Protein AF-A0A7L3FX77-F1 (afdb_monomer_lite)

Secondary structure (DSSP, 8-state):
-PPPP---PEE-PPPSS----STTTT------TTS-TTTSSSEEETTTTEEESSHHHHHHHHHSHHHHHHTTEESPPPPPPHHHHHHHHHHHHHHHHHHHHT--

pLDDT: mean 76.66, std 9.03, range [47.81, 87.56]

Radius of gyration: 19.89 Å; chains: 1; bounding box: 46×28×56 Å

Structure (mmCIF, N/CA/C/O backbone):
data_AF-A0A7L3FX77-F1
#
_entry.id   AF-A0A7L3FX77-F1
#
loop_
_atom_site.group_PDB
_atom_site.id
_atom_site.type_symbol
_atom_site.label_atom_id
_atom_site.label_alt_id
_atom_site.label_comp_id
_atom_site.label_asym_id
_atom_site.label_entity_id
_atom_site.label_seq_id
_atom_site.pdbx_PDB_ins_code
_atom_site.Cartn_x
_atom_site.Cartn_y
_atom_site.Cartn_z
_atom_site.occupancy
_atom_site.B_iso_or_equiv
_atom_site.auth_seq_id
_atom_site.auth_comp_id
_atom_site.auth_asym_id
_atom_site.auth_atom_id
_atom_site.pdbx_PDB_model_num
ATOM 1 N N . GLY A 1 1 ? -23.935 13.054 -26.161 1.00 50.78 1 GLY A N 1
ATOM 2 C CA . GLY A 1 1 ? -23.280 11.945 -25.439 1.00 50.78 1 GLY A CA 1
ATOM 3 C C . GLY A 1 1 ? -23.972 11.756 -24.108 1.00 50.78 1 GLY A C 1
ATOM 4 O O . GLY A 1 1 ? -24.239 12.753 -23.452 1.00 50.78 1 GLY A O 1
ATOM 5 N N . LYS A 1 2 ? -24.340 10.525 -23.737 1.00 47.81 2 LYS A N 1
ATOM 6 C CA . LYS A 1 2 ? -24.996 10.254 -22.447 1.00 47.81 2 LYS A CA 1
ATOM 7 C C . LYS A 1 2 ? -23.998 10.523 -21.302 1.00 47.81 2 LYS A C 1
ATOM 9 O O . LYS A 1 2 ? -22.864 10.059 -21.415 1.00 47.81 2 LYS A O 1
ATOM 14 N N . PRO A 1 3 ? -24.369 11.258 -20.237 1.00 48.56 3 PRO A N 1
ATOM 15 C CA . PRO A 1 3 ? -23.480 11.484 -19.103 1.00 48.56 3 PRO A CA 1
ATOM 16 C C . PRO A 1 3 ? -23.193 10.149 -18.407 1.00 48.56 3 PRO A C 1
ATOM 18 O O . PRO A 1 3 ? -24.110 9.384 -18.105 1.00 48.56 3 PRO A O 1
ATOM 21 N N . ALA A 1 4 ? -21.909 9.850 -18.201 1.00 59.50 4 ALA A N 1
ATOM 22 C CA . ALA A 1 4 ? -21.475 8.650 -17.503 1.00 59.50 4 ALA A CA 1
ATOM 23 C C . ALA A 1 4 ? -22.040 8.661 -16.076 1.00 59.50 4 ALA A C 1
ATOM 25 O O . ALA A 1 4 ? -21.854 9.620 -15.326 1.00 59.50 4 ALA A O 1
ATOM 26 N N . GLN A 1 5 ? -22.764 7.600 -15.730 1.00 58.34 5 GLN A N 1
ATOM 27 C CA . GLN A 1 5 ? -23.432 7.450 -14.440 1.00 58.34 5 GLN A CA 1
ATOM 28 C C . GLN A 1 5 ? -22.394 7.566 -13.308 1.00 58.34 5 GLN A C 1
ATOM 30 O O . GLN A 1 5 ? -21.303 6.999 -13.437 1.00 58.34 5 GLN A O 1
ATOM 35 N N . PRO A 1 6 ? -22.680 8.284 -12.205 1.00 58.94 6 PRO A N 1
ATOM 36 C CA . PRO A 1 6 ? -21.715 8.457 -11.129 1.00 58.94 6 PRO A CA 1
ATOM 37 C C . PRO A 1 6 ? -21.416 7.098 -10.494 1.00 58.94 6 PRO A C 1
ATOM 39 O O . PRO A 1 6 ? -22.251 6.522 -9.799 1.00 58.94 6 PRO A O 1
ATOM 42 N N . VAL A 1 7 ? -20.214 6.577 -10.751 1.00 63.94 7 VAL A N 1
ATOM 43 C CA . VAL A 1 7 ? -19.728 5.324 -10.166 1.00 63.94 7 VAL A CA 1
ATOM 44 C C . VAL A 1 7 ? -19.743 5.488 -8.647 1.00 63.94 7 VAL A C 1
ATOM 46 O O . VAL A 1 7 ? -18.965 6.276 -8.098 1.00 63.94 7 VAL A O 1
ATOM 49 N N . LYS A 1 8 ? -20.657 4.785 -7.966 1.00 58.75 8 LYS A N 1
ATOM 50 C CA . LYS A 1 8 ? -20.689 4.722 -6.501 1.00 58.75 8 LYS A CA 1
ATOM 51 C C . LYS A 1 8 ? -19.399 4.051 -6.049 1.00 58.75 8 LYS A C 1
ATOM 53 O O . LYS A 1 8 ? -19.257 2.840 -6.148 1.00 58.75 8 LYS A O 1
ATOM 58 N N . ARG A 1 9 ? -18.440 4.867 -5.616 1.00 65.62 9 ARG A N 1
ATOM 59 C CA . ARG A 1 9 ? -17.169 4.382 -5.090 1.00 65.62 9 ARG A CA 1
ATOM 60 C C . ARG A 1 9 ? -17.381 3.863 -3.685 1.00 65.62 9 ARG A C 1
ATOM 62 O O . ARG A 1 9 ? -17.974 4.556 -2.857 1.00 65.62 9 ARG A O 1
ATOM 69 N N . GLU A 1 10 ? -16.877 2.672 -3.430 1.00 68.62 10 GLU A N 1
ATOM 70 C CA . GLU A 1 10 ? -16.999 2.044 -2.126 1.00 68.62 10 GLU A CA 1
ATOM 71 C C . GLU A 1 10 ? -16.131 2.759 -1.081 1.00 68.62 10 GLU A C 1
ATOM 73 O O . GLU A 1 10 ? -15.153 3.428 -1.427 1.00 68.62 10 GLU A O 1
ATOM 78 N N . LEU A 1 11 ? -16.506 2.683 0.197 1.00 70.06 11 LEU A N 1
ATOM 79 C CA . LEU A 1 11 ? -15.722 3.281 1.280 1.00 70.06 11 LEU A CA 1
ATOM 80 C C . LEU A 1 11 ? -14.370 2.571 1.417 1.00 70.06 11 LEU A C 1
ATOM 82 O O . LEU A 1 11 ? -14.241 1.387 1.111 1.00 70.06 11 LEU A O 1
ATOM 86 N N . LEU A 1 12 ? -13.358 3.306 1.877 1.00 74.75 12 LEU A N 1
ATOM 87 C CA . LEU A 1 12 ? -12.029 2.752 2.116 1.00 74.75 12 LEU A CA 1
ATOM 88 C C . LEU A 1 12 ? -12.120 1.640 3.170 1.00 74.75 12 LEU A C 1
ATOM 90 O O . LEU A 1 12 ? -12.450 1.905 4.328 1.00 74.75 12 LEU A O 1
ATOM 94 N N . ARG A 1 13 ? -11.810 0.407 2.765 1.00 72.06 13 ARG A N 1
ATOM 95 C CA . ARG A 1 13 ? -11.689 -0.745 3.665 1.00 72.06 13 ARG A CA 1
ATOM 96 C C . ARG A 1 13 ? -10.230 -0.963 4.057 1.00 72.06 13 ARG A C 1
ATOM 98 O O . ARG A 1 13 ? -9.319 -0.560 3.331 1.00 72.06 13 ARG A O 1
ATOM 105 N N . HIS A 1 14 ? -10.006 -1.604 5.205 1.00 70.50 14 HIS A N 1
ATOM 106 C CA . HIS A 1 14 ? -8.661 -2.063 5.542 1.00 70.50 14 HIS A CA 1
ATOM 107 C C . HIS A 1 14 ? -8.248 -3.174 4.572 1.00 70.50 14 HIS A C 1
ATOM 109 O O . HIS A 1 14 ? -9.090 -3.938 4.110 1.00 70.50 14 HIS A O 1
ATOM 115 N N . ARG A 1 15 ? -6.954 -3.266 4.260 1.00 74.94 15 ARG A N 1
ATOM 116 C CA . ARG A 1 15 ? -6.436 -4.396 3.482 1.00 74.94 15 ARG A CA 1
ATOM 117 C C . ARG A 1 15 ? -6.439 -5.646 4.352 1.00 74.94 15 ARG A C 1
ATOM 119 O O . ARG A 1 15 ? -6.025 -5.576 5.509 1.00 74.94 15 ARG A O 1
ATOM 126 N N . ASP A 1 16 ? -6.875 -6.765 3.792 1.00 72.56 16 ASP A N 1
ATOM 127 C CA . ASP A 1 16 ? -6.846 -8.072 4.460 1.00 72.56 16 ASP A CA 1
ATOM 128 C C . ASP A 1 16 ? -5.490 -8.783 4.327 1.00 72.56 16 ASP A C 1
ATOM 130 O O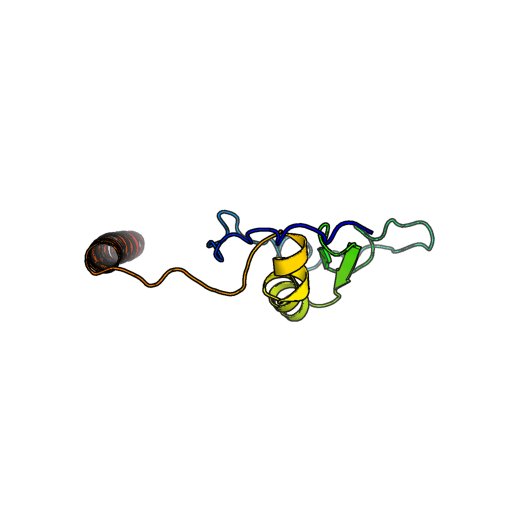 . ASP A 1 16 ? -5.220 -9.746 5.038 1.00 72.56 16 ASP A O 1
ATOM 134 N N . TYR A 1 17 ? -4.610 -8.297 3.445 1.00 73.62 17 TYR A N 1
ATOM 135 C CA . TYR A 1 17 ? -3.292 -8.877 3.192 1.00 73.62 17 TYR A CA 1
ATOM 136 C C . TYR A 1 17 ? -2.157 -7.969 3.683 1.00 73.62 17 TYR A C 1
ATOM 138 O O . TYR A 1 17 ? -2.229 -6.738 3.595 1.00 73.62 17 TYR A O 1
ATOM 146 N N . LYS A 1 18 ? -1.076 -8.587 4.176 1.00 74.19 18 LYS A N 1
ATOM 147 C CA . LYS A 1 18 ? 0.180 -7.892 4.487 1.00 74.19 18 LYS A CA 1
ATOM 148 C C . LYS A 1 18 ? 0.922 -7.627 3.176 1.00 74.19 18 LYS A C 1
ATOM 150 O O . LYS A 1 18 ? 1.055 -8.519 2.344 1.00 74.19 18 LYS A O 1
ATOM 155 N N . VAL A 1 19 ? 1.388 -6.397 2.983 1.00 79.88 19 VAL A N 1
ATOM 156 C CA . VAL A 1 19 ? 2.235 -6.052 1.836 1.00 79.88 19 VAL A CA 1
ATOM 157 C C . VAL A 1 19 ? 3.630 -6.596 2.112 1.00 79.88 19 VAL A C 1
ATOM 159 O O . VAL A 1 19 ? 4.265 -6.187 3.084 1.00 79.88 19 VAL A O 1
ATOM 162 N N . ASP A 1 20 ? 4.086 -7.529 1.282 1.00 72.56 20 ASP A N 1
ATOM 163 C CA . ASP A 1 20 ? 5.418 -8.103 1.414 1.00 72.56 20 ASP A CA 1
ATOM 164 C C . ASP A 1 20 ? 6.462 -7.173 0.782 1.00 72.56 20 ASP A C 1
ATOM 166 O O . ASP A 1 20 ? 6.521 -7.007 -0.438 1.00 72.56 20 ASP A O 1
ATOM 170 N N . LEU A 1 21 ? 7.245 -6.511 1.635 1.00 73.69 21 LEU A N 1
ATOM 171 C CA . LEU A 1 21 ? 8.327 -5.602 1.238 1.00 73.69 21 LEU A CA 1
ATOM 172 C C . LEU A 1 21 ? 9.715 -6.184 1.543 1.00 73.69 21 LEU A C 1
ATOM 174 O O . LEU A 1 21 ? 10.731 -5.591 1.193 1.00 73.69 21 LEU A O 1
ATOM 178 N N . GLU A 1 22 ? 9.763 -7.338 2.206 1.00 72.44 22 GLU A N 1
ATOM 179 C CA . GLU A 1 22 ? 10.983 -7.890 2.795 1.00 72.44 22 GLU A CA 1
ATOM 180 C C . GLU A 1 22 ? 11.574 -9.022 1.942 1.00 72.44 22 GLU A C 1
ATOM 182 O O . GLU A 1 22 ? 12.788 -9.213 1.930 1.00 72.44 22 GLU A O 1
ATOM 187 N N . SER A 1 23 ? 10.764 -9.721 1.136 1.00 71.44 23 SER A N 1
ATOM 188 C CA . SER A 1 23 ? 11.217 -10.894 0.366 1.00 71.44 23 SER A CA 1
ATOM 189 C C . SER A 1 23 ? 12.303 -10.610 -0.677 1.00 71.44 23 SER A C 1
ATOM 191 O O . SER A 1 23 ? 12.948 -11.545 -1.172 1.00 71.44 23 SER A O 1
ATOM 193 N N . LYS A 1 24 ? 12.498 -9.342 -1.055 1.00 67.88 24 LYS A N 1
ATOM 194 C CA . LYS A 1 24 ? 13.504 -8.909 -2.037 1.00 67.88 24 LYS A CA 1
ATOM 195 C C . LYS A 1 24 ? 14.710 -8.198 -1.404 1.00 67.88 24 LYS A C 1
ATOM 197 O O . LYS A 1 24 ? 15.584 -7.744 -2.137 1.00 67.88 24 LYS A O 1
ATOM 202 N N . LEU A 1 25 ? 14.795 -8.125 -0.073 1.00 73.25 25 LEU A N 1
ATOM 203 C CA . LEU A 1 25 ? 15.947 -7.537 0.614 1.00 73.25 25 LEU A CA 1
ATOM 204 C C . LEU A 1 25 ? 17.196 -8.414 0.433 1.00 73.25 25 LEU A C 1
ATOM 206 O O . LEU A 1 25 ? 17.131 -9.638 0.529 1.00 73.25 25 LEU A O 1
ATOM 210 N N . GLY A 1 26 ? 18.336 -7.783 0.135 1.00 73.25 26 GLY A N 1
ATOM 211 C CA . GLY A 1 26 ? 19.633 -8.458 -0.009 1.00 73.25 26 GLY A CA 1
ATOM 212 C C . GLY A 1 26 ? 19.826 -9.280 -1.292 1.00 73.25 26 GLY A C 1
ATOM 213 O O . GLY A 1 26 ? 20.865 -9.917 -1.445 1.00 73.25 26 GLY A O 1
ATOM 214 N N . LYS A 1 27 ? 18.863 -9.275 -2.224 1.00 77.44 27 LYS A N 1
ATOM 215 C CA . LYS A 1 27 ? 18.966 -10.001 -3.499 1.00 77.44 27 LYS A CA 1
ATOM 216 C C . L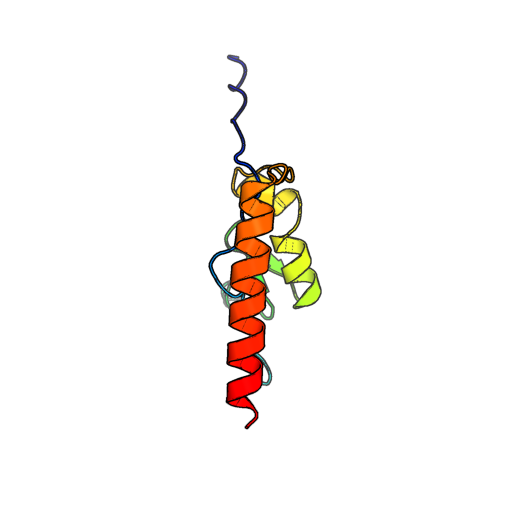YS A 1 27 ? 19.437 -9.071 -4.618 1.00 77.44 27 LYS A C 1
ATOM 218 O O . LYS A 1 27 ? 18.762 -8.097 -4.942 1.00 77.44 27 LYS A O 1
ATOM 223 N N . THR A 1 28 ? 20.559 -9.406 -5.248 1.00 74.31 28 THR A N 1
ATOM 224 C CA . THR A 1 28 ? 21.045 -8.722 -6.455 1.00 74.31 28 THR A CA 1
ATOM 225 C C . THR A 1 28 ? 20.437 -9.382 -7.687 1.00 74.31 28 THR A C 1
ATOM 227 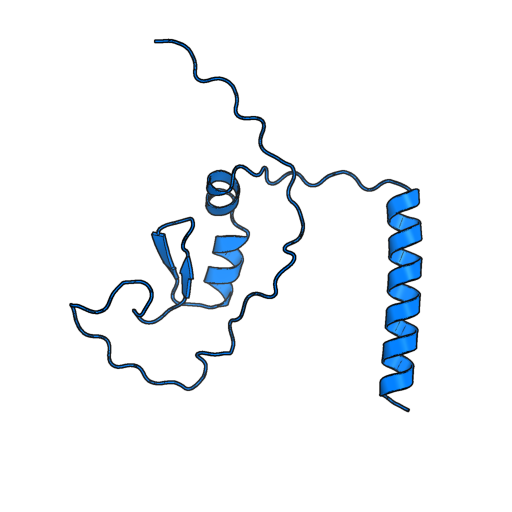O O . THR A 1 28 ? 20.650 -10.570 -7.919 1.00 74.31 28 THR A O 1
ATOM 230 N N . ILE A 1 29 ? 19.690 -8.619 -8.483 1.00 74.25 29 ILE A N 1
ATOM 231 C CA . ILE A 1 29 ? 19.112 -9.083 -9.750 1.00 74.25 29 ILE A CA 1
ATOM 232 C C . ILE A 1 29 ? 19.765 -8.350 -10.923 1.00 74.25 29 ILE A C 1
ATOM 234 O O . ILE A 1 29 ? 19.959 -7.135 -10.878 1.00 74.25 29 ILE A O 1
ATOM 238 N N . VAL A 1 30 ? 20.115 -9.089 -11.976 1.00 78.81 30 VAL A N 1
ATOM 239 C CA . VAL A 1 30 ? 20.643 -8.511 -13.219 1.00 78.81 30 VAL A CA 1
ATOM 240 C C . VAL A 1 30 ? 19.460 -8.091 -14.085 1.00 78.81 30 VAL A C 1
ATOM 242 O O . VAL A 1 30 ? 18.678 -8.932 -14.517 1.00 78.81 30 VAL A O 1
ATOM 245 N N . ILE A 1 31 ? 19.323 -6.789 -14.328 1.00 78.31 31 ILE A N 1
ATOM 246 C CA . ILE A 1 31 ? 18.226 -6.223 -15.122 1.00 78.31 31 ILE A CA 1
ATOM 247 C C . ILE A 1 31 ? 18.728 -6.011 -16.554 1.00 78.31 31 ILE A C 1
ATOM 249 O O . ILE A 1 31 ? 19.681 -5.263 -16.775 1.00 78.31 31 ILE A O 1
ATOM 253 N N . THR A 1 32 ? 18.084 -6.648 -17.532 1.00 82.38 32 THR A N 1
ATOM 254 C CA . THR A 1 32 ? 18.343 -6.439 -18.965 1.00 82.38 32 THR A CA 1
ATOM 255 C C . THR A 1 32 ? 17.215 -5.612 -19.594 1.00 82.38 32 THR A C 1
ATOM 257 O O . THR A 1 32 ? 16.152 -5.426 -19.006 1.00 82.38 32 THR A O 1
ATOM 260 N N . LYS A 1 33 ? 17.421 -5.073 -20.807 1.00 74.19 33 LYS A N 1
ATOM 261 C CA . LYS A 1 33 ? 16.407 -4.238 -21.495 1.00 74.19 33 LYS A CA 1
ATOM 262 C C . LYS A 1 33 ? 15.111 -4.993 -21.836 1.00 74.19 33 LYS A C 1
ATOM 264 O O . LYS A 1 33 ? 14.108 -4.355 -22.132 1.00 74.19 33 LYS A O 1
ATOM 269 N N . THR A 1 34 ? 15.140 -6.323 -21.818 1.00 80.19 34 THR A N 1
ATOM 270 C CA . THR A 1 34 ? 14.000 -7.213 -22.083 1.00 80.19 34 THR A CA 1
ATOM 271 C C . THR A 1 34 ? 13.280 -7.672 -20.814 1.00 80.19 34 THR A C 1
ATOM 273 O O . THR A 1 34 ? 12.261 -8.349 -20.920 1.00 80.19 34 THR A O 1
ATOM 276 N N . THR A 1 35 ? 13.774 -7.320 -19.621 1.00 75.81 35 THR A N 1
ATOM 277 C CA . THR A 1 35 ? 13.143 -7.707 -18.355 1.00 75.81 35 THR A CA 1
ATOM 278 C C . THR A 1 35 ? 11.777 -7.018 -18.201 1.00 75.81 35 THR A C 1
ATOM 280 O O . THR A 1 35 ? 11.697 -5.794 -18.347 1.00 75.81 35 THR A O 1
ATOM 283 N N . PRO A 1 36 ? 10.694 -7.760 -17.896 1.00 77.25 36 PRO A N 1
ATOM 284 C CA . PRO A 1 36 ? 9.372 -7.177 -17.686 1.00 77.25 36 PRO A CA 1
ATOM 285 C C . PRO A 1 36 ? 9.369 -6.228 -16.480 1.00 77.25 36 PRO A C 1
ATOM 287 O O . PRO A 1 36 ? 10.077 -6.450 -15.501 1.00 77.25 36 PRO A O 1
ATOM 290 N N . GLN A 1 37 ? 8.540 -5.177 -16.517 1.00 72.19 37 GLN A N 1
ATOM 291 C CA . GLN A 1 37 ? 8.485 -4.141 -15.468 1.00 72.19 37 GLN A CA 1
ATOM 292 C C . GLN A 1 37 ? 8.226 -4.693 -14.055 1.00 72.19 37 GLN A C 1
ATOM 294 O O . GLN A 1 37 ? 8.673 -4.099 -13.079 1.00 72.19 37 GLN A O 1
ATOM 299 N N . SER A 1 38 ? 7.565 -5.847 -13.936 1.00 70.19 38 SER A N 1
ATOM 300 C CA . SER A 1 38 ? 7.347 -6.564 -12.672 1.00 70.19 38 SER A CA 1
ATOM 301 C C . SER A 1 38 ? 8.631 -7.098 -12.023 1.00 70.19 38 SER A C 1
ATOM 303 O O . SER A 1 38 ? 8.690 -7.287 -10.805 1.00 70.19 38 SER A O 1
ATOM 305 N N . GLU A 1 39 ? 9.650 -7.355 -12.840 1.00 71.69 39 GLU A N 1
ATOM 306 C CA . GLU A 1 39 ? 10.956 -7.888 -12.449 1.00 71.69 39 GLU A CA 1
ATOM 307 C C . GLU A 1 39 ? 12.066 -6.836 -12.534 1.00 71.69 39 GLU A C 1
ATOM 309 O O . GLU A 1 39 ? 13.176 -7.064 -12.056 1.00 71.69 39 GLU A O 1
ATOM 314 N N . MET A 1 40 ? 11.768 -5.659 -13.090 1.00 71.50 40 MET A N 1
ATOM 315 C CA . MET A 1 40 ? 12.659 -4.510 -13.002 1.00 71.50 40 MET A CA 1
ATOM 316 C C . MET A 1 40 ? 12.802 -4.082 -11.537 1.00 71.50 40 MET A C 1
ATOM 318 O O . MET A 1 40 ? 11.855 -4.147 -10.753 1.00 71.50 40 MET A O 1
ATOM 322 N N . GLY A 1 41 ? 14.007 -3.655 -11.155 1.00 75.81 41 GLY A N 1
ATOM 323 C CA . GLY A 1 41 ? 14.325 -3.277 -9.779 1.00 75.81 41 GLY A CA 1
ATOM 324 C C . GLY A 1 41 ? 13.319 -2.276 -9.200 1.00 75.81 41 GLY A C 1
ATOM 325 O O . GLY A 1 41 ? 13.129 -1.190 -9.750 1.00 75.81 41 GLY A O 1
ATOM 326 N N . GLY A 1 42 ? 12.687 -2.661 -8.089 1.00 81.31 42 GLY A N 1
ATOM 327 C CA . GLY A 1 42 ? 11.654 -1.891 -7.398 1.00 81.31 42 GLY A CA 1
ATOM 328 C C . GLY A 1 42 ? 10.405 -2.713 -7.059 1.00 81.31 42 GLY A C 1
ATOM 329 O O . GLY A 1 42 ? 10.380 -3.945 -7.147 1.00 81.31 42 GLY A O 1
ATOM 330 N N . TYR A 1 43 ? 9.360 -1.997 -6.656 1.00 82.94 43 TYR A N 1
ATOM 331 C CA . TYR A 1 43 ? 8.025 -2.491 -6.340 1.00 82.94 43 TYR A CA 1
ATOM 332 C C . TYR A 1 43 ? 7.067 -2.155 -7.479 1.00 82.94 43 TYR A C 1
ATOM 334 O O . TYR A 1 43 ? 6.813 -0.987 -7.777 1.00 82.94 43 TYR A O 1
ATOM 342 N N . TYR A 1 44 ? 6.515 -3.177 -8.118 1.00 84.75 44 TYR A N 1
ATOM 343 C CA . TYR A 1 44 ? 5.552 -3.004 -9.197 1.00 84.75 44 TYR A CA 1
ATOM 344 C C . TYR A 1 44 ? 4.123 -2.959 -8.650 1.00 84.75 44 TYR A C 1
ATOM 346 O O . TYR A 1 44 ? 3.738 -3.768 -7.804 1.00 84.75 44 TYR A O 1
ATOM 354 N N . CYS A 1 45 ? 3.327 -2.002 -9.128 1.00 85.38 45 CYS A N 1
ATOM 355 C CA . CYS A 1 45 ? 1.913 -1.896 -8.794 1.00 85.38 45 CYS A CA 1
ATOM 356 C C . CYS A 1 45 ? 1.030 -2.323 -9.974 1.00 85.38 45 CYS A C 1
ATOM 358 O O . CYS A 1 45 ? 0.902 -1.577 -10.942 1.00 85.38 45 CYS A O 1
ATOM 360 N N . ASN A 1 46 ? 0.327 -3.451 -9.833 1.00 83.50 46 ASN A N 1
ATOM 361 C CA . ASN A 1 46 ? -0.582 -3.998 -10.857 1.00 83.50 46 ASN A CA 1
ATOM 362 C C . ASN A 1 46 ? -1.789 -3.091 -11.176 1.00 83.50 46 ASN A C 1
ATOM 364 O O . ASN A 1 46 ? -2.405 -3.213 -12.222 1.00 83.50 46 ASN A O 1
ATOM 368 N N . VAL A 1 47 ? -2.179 -2.209 -10.249 1.00 82.19 47 VAL A N 1
ATOM 369 C CA . VAL A 1 47 ? -3.368 -1.340 -10.396 1.00 82.19 47 VAL A CA 1
ATOM 370 C C . VAL A 1 47 ? -3.048 -0.056 -11.171 1.00 82.19 47 VAL A C 1
ATOM 372 O O . VAL A 1 47 ? -3.933 0.594 -11.732 1.00 82.19 47 VAL A O 1
ATOM 375 N N . CYS A 1 48 ? -1.784 0.361 -11.143 1.00 82.62 48 CYS A N 1
ATOM 376 C CA . CYS A 1 48 ? -1.332 1.628 -11.710 1.00 82.62 48 CYS A CA 1
ATOM 377 C C . CYS A 1 48 ? -0.313 1.451 -12.840 1.00 82.62 48 CYS A C 1
ATOM 379 O O . CYS A 1 48 ? 0.119 2.469 -13.379 1.00 82.62 48 CYS A O 1
ATOM 381 N N . ASP A 1 49 ? 0.074 0.209 -13.148 1.00 85.31 49 ASP A N 1
ATOM 382 C CA . ASP A 1 49 ? 1.101 -0.161 -14.126 1.00 85.31 49 ASP A CA 1
ATOM 383 C C . ASP A 1 49 ? 2.363 0.699 -14.014 1.00 85.31 49 ASP A C 1
ATOM 385 O O . ASP A 1 49 ? 2.838 1.306 -14.973 1.00 85.31 49 ASP A O 1
ATOM 389 N N . CYS A 1 50 ? 2.894 0.800 -12.793 1.00 84.56 50 CYS A N 1
ATOM 390 C CA . CYS A 1 50 ? 4.096 1.578 -12.520 1.00 84.56 50 CYS A CA 1
ATOM 391 C C . CYS A 1 50 ? 5.038 0.869 -11.550 1.00 84.56 50 CYS A C 1
ATOM 393 O O . CYS A 1 50 ? 4.602 0.194 -10.613 1.00 84.56 50 CYS A O 1
ATOM 395 N N . VAL A 1 51 ? 6.336 1.090 -11.752 1.00 86.06 51 VAL A N 1
ATOM 396 C CA . VAL A 1 51 ? 7.403 0.628 -10.860 1.00 86.06 51 VAL A CA 1
ATOM 397 C C . VAL A 1 51 ? 7.796 1.765 -9.923 1.00 86.06 51 VAL A C 1
ATOM 399 O O . VAL A 1 51 ? 8.146 2.860 -10.365 1.00 86.06 51 VAL A O 1
ATOM 402 N N . VAL A 1 52 ? 7.742 1.503 -8.622 1.00 84.81 52 VAL A N 1
ATOM 403 C CA . VAL A 1 52 ? 8.141 2.420 -7.555 1.00 84.81 52 VAL A CA 1
ATOM 404 C C . VAL A 1 52 ? 9.423 1.899 -6.917 1.00 84.81 52 VAL A C 1
ATOM 406 O O . VAL A 1 52 ? 9.500 0.736 -6.547 1.00 84.81 52 VAL A O 1
ATOM 409 N N . LYS A 1 53 ? 10.451 2.738 -6.803 1.00 82.69 53 LYS A N 1
ATOM 410 C CA . LYS A 1 53 ? 11.800 2.285 -6.418 1.00 82.69 53 LYS A CA 1
ATOM 411 C C . LYS A 1 53 ? 11.951 2.001 -4.921 1.00 82.69 53 LYS A C 1
ATOM 413 O O . LYS A 1 53 ? 12.671 1.081 -4.553 1.00 82.69 53 LYS A O 1
ATOM 418 N N . ASP A 1 54 ? 11.227 2.743 -4.088 1.00 84.31 54 ASP A N 1
ATOM 419 C CA . ASP A 1 54 ? 11.357 2.693 -2.632 1.00 84.31 54 ASP A CA 1
ATOM 420 C C . ASP A 1 54 ? 10.128 2.072 -1.971 1.00 84.31 54 ASP A C 1
ATOM 422 O O . ASP A 1 54 ? 8.996 2.252 -2.426 1.00 84.31 54 ASP A O 1
ATOM 426 N N . SER A 1 55 ? 10.346 1.390 -0.848 1.00 80.69 55 SER A N 1
ATOM 427 C CA . SER A 1 55 ? 9.286 0.746 -0.065 1.00 80.69 55 SER A CA 1
ATOM 428 C C . SER A 1 55 ? 8.302 1.763 0.514 1.00 80.69 55 SER A C 1
ATOM 430 O O . SER A 1 55 ? 7.092 1.555 0.450 1.00 80.69 55 SER A O 1
ATOM 432 N N . ILE A 1 56 ? 8.808 2.893 1.018 1.00 86.75 56 ILE A N 1
ATOM 433 C CA . ILE A 1 56 ? 7.991 3.983 1.572 1.00 86.75 56 ILE A CA 1
ATOM 434 C C . ILE A 1 56 ? 7.101 4.578 0.479 1.00 86.75 56 ILE A C 1
ATOM 436 O O . ILE A 1 56 ? 5.885 4.650 0.630 1.00 86.75 56 ILE A O 1
ATOM 440 N N . ASN A 1 57 ? 7.689 4.908 -0.671 1.00 85.12 57 ASN A N 1
ATOM 441 C CA . ASN A 1 57 ? 6.941 5.473 -1.788 1.00 85.12 57 ASN A CA 1
ATOM 442 C C . ASN A 1 57 ? 5.928 4.466 -2.364 1.00 85.12 57 ASN A C 1
ATOM 444 O O . ASN A 1 57 ? 4.857 4.858 -2.820 1.00 85.12 57 ASN A O 1
ATOM 448 N N . PHE A 1 58 ? 6.219 3.159 -2.324 1.00 86.06 58 PHE A N 1
ATOM 449 C CA . PHE A 1 58 ? 5.252 2.135 -2.720 1.00 86.06 58 PHE A CA 1
ATOM 450 C C . PHE A 1 58 ? 4.069 2.061 -1.748 1.00 86.06 58 PHE A C 1
ATOM 452 O O . PHE A 1 58 ? 2.927 1.955 -2.194 1.00 86.06 58 PHE A O 1
ATOM 459 N N . LEU A 1 59 ? 4.311 2.184 -0.437 1.00 86.31 59 LEU A N 1
ATOM 460 C CA . LEU A 1 59 ? 3.253 2.270 0.574 1.00 86.31 59 LEU A CA 1
ATOM 461 C C . LEU A 1 59 ? 2.380 3.522 0.388 1.00 86.31 59 LEU A C 1
ATOM 463 O O . LEU A 1 59 ? 1.150 3.426 0.417 1.00 86.31 59 LEU A O 1
ATOM 467 N N . ASP A 1 60 ? 2.984 4.680 0.131 1.00 86.44 60 ASP A N 1
ATOM 468 C CA . ASP A 1 60 ? 2.242 5.910 -0.168 1.00 86.44 60 ASP A CA 1
ATOM 469 C C . ASP A 1 60 ? 1.488 5.820 -1.496 1.00 86.44 60 ASP A C 1
ATOM 471 O O . ASP A 1 60 ? 0.362 6.306 -1.618 1.00 86.44 60 ASP A O 1
ATOM 475 N N . HIS A 1 61 ? 2.062 5.133 -2.484 1.00 87.50 61 HIS A N 1
ATOM 476 C CA . HIS A 1 61 ? 1.422 4.887 -3.766 1.00 87.50 61 HIS A CA 1
ATOM 477 C C . HIS A 1 61 ? 0.124 4.093 -3.601 1.00 87.50 61 HIS A C 1
ATOM 479 O O . HIS A 1 61 ? -0.926 4.535 -4.074 1.00 87.50 61 HIS A O 1
ATOM 485 N N . ILE A 1 62 ? 0.173 2.950 -2.906 1.00 85.56 62 ILE A N 1
ATOM 486 C CA . ILE A 1 62 ? -1.007 2.099 -2.696 1.00 85.56 62 ILE A CA 1
ATOM 487 C C . ILE A 1 62 ? -2.051 2.775 -1.797 1.00 85.56 62 ILE A C 1
ATOM 489 O O . ILE A 1 62 ? -3.245 2.525 -1.937 1.00 85.56 62 ILE A O 1
ATOM 493 N N . ASN A 1 63 ? -1.631 3.645 -0.874 1.00 83.44 63 ASN A N 1
ATOM 494 C CA . ASN A 1 63 ? -2.535 4.442 -0.034 1.00 83.44 63 ASN A CA 1
ATOM 495 C C . ASN A 1 63 ? -3.012 5.733 -0.729 1.00 83.44 63 ASN A C 1
ATOM 497 O O . ASN A 1 63 ? -3.842 6.470 -0.194 1.00 83.44 63 ASN A O 1
ATOM 501 N N . GLY A 1 64 ? -2.492 6.029 -1.919 1.00 84.25 64 GLY A N 1
ATOM 502 C CA . GLY A 1 64 ? -2.725 7.278 -2.619 1.00 84.25 64 GLY A CA 1
ATOM 503 C C . GLY A 1 64 ? -4.099 7.366 -3.284 1.00 84.25 64 GLY A C 1
ATOM 504 O O . GLY A 1 64 ? -4.693 6.381 -3.727 1.00 84.25 64 GLY A O 1
ATOM 505 N N . LYS A 1 65 ? -4.579 8.604 -3.473 1.00 80.56 65 LYS A N 1
ATOM 506 C CA . LYS A 1 65 ? -5.873 8.904 -4.122 1.00 80.56 65 LYS A CA 1
ATOM 507 C C . LYS A 1 65 ? -6.012 8.294 -5.520 1.00 80.56 65 LYS A C 1
ATOM 509 O O . LYS A 1 65 ? -7.126 7.965 -5.918 1.00 80.56 65 LYS A O 1
ATOM 514 N N . LYS A 1 66 ? -4.916 8.210 -6.284 1.00 81.94 66 LYS A N 1
ATOM 515 C CA . LYS A 1 66 ? -4.913 7.675 -7.656 1.00 81.94 66 LYS A CA 1
ATOM 516 C C . LYS A 1 66 ? -5.128 6.161 -7.648 1.00 81.94 66 LYS A C 1
ATOM 518 O O . LYS A 1 66 ? -6.047 5.690 -8.307 1.00 81.94 66 LYS A O 1
ATOM 523 N N . HIS A 1 67 ? -4.349 5.441 -6.844 1.00 84.69 67 HIS A N 1
ATOM 524 C CA . HIS A 1 67 ? -4.474 3.996 -6.682 1.00 84.69 67 HIS A CA 1
ATOM 525 C C . HIS A 1 67 ? -5.863 3.613 -6.157 1.00 84.69 67 HIS A C 1
ATOM 527 O O . HIS A 1 67 ? -6.558 2.807 -6.770 1.00 84.69 67 HIS A O 1
ATOM 533 N N . GLN A 1 68 ? -6.332 4.293 -5.106 1.00 82.25 68 GLN A N 1
ATOM 534 C CA . GLN A 1 68 ? -7.652 4.037 -4.528 1.00 82.25 68 GLN A CA 1
ATOM 535 C C . GLN A 1 68 ? -8.797 4.298 -5.518 1.00 82.25 68 GLN A C 1
ATOM 537 O O . GLN A 1 68 ? -9.786 3.569 -5.542 1.00 82.25 68 GLN A O 1
ATOM 542 N N . ARG A 1 69 ? -8.649 5.316 -6.376 1.00 81.00 69 ARG A N 1
ATOM 543 C CA . ARG A 1 69 ? -9.621 5.632 -7.428 1.00 81.00 69 ARG A CA 1
ATOM 544 C C . ARG A 1 69 ? -9.656 4.566 -8.520 1.00 81.00 69 ARG A C 1
ATOM 546 O O . ARG A 1 69 ? -10.751 4.252 -8.978 1.00 81.00 69 ARG A O 1
ATOM 553 N N . ASN A 1 70 ? -8.500 4.036 -8.920 1.00 80.06 70 ASN A N 1
ATOM 554 C CA . ASN A 1 70 ? -8.409 2.942 -9.890 1.00 80.06 70 ASN A CA 1
ATOM 555 C C . ASN A 1 70 ? -9.036 1.652 -9.340 1.00 80.06 70 ASN A C 1
ATOM 557 O O . ASN A 1 70 ? -9.697 0.934 -10.077 1.00 80.06 70 ASN A O 1
ATOM 561 N N . LEU A 1 71 ? -8.925 1.423 -8.029 1.00 79.31 71 LEU A N 1
ATOM 562 C CA . LEU A 1 71 ? -9.618 0.349 -7.307 1.00 79.31 71 LEU A CA 1
ATOM 563 C C . LEU A 1 71 ? -11.128 0.578 -7.117 1.00 79.31 71 LEU A C 1
ATOM 565 O O . LEU A 1 71 ? -11.797 -0.238 -6.492 1.00 79.31 71 LEU A O 1
ATOM 569 N N . GLY A 1 72 ? -11.686 1.690 -7.606 1.00 76.62 72 GLY A N 1
ATOM 570 C CA . GLY A 1 72 ? -13.112 1.990 -7.452 1.00 76.62 72 GLY A CA 1
ATOM 571 C C . GLY A 1 72 ? -13.519 2.406 -6.035 1.00 76.62 72 GLY A C 1
ATOM 572 O O . GLY A 1 72 ? -14.708 2.474 -5.731 1.00 76.62 72 GLY A O 1
ATOM 573 N N . MET A 1 73 ? -12.558 2.740 -5.175 1.00 76.19 73 MET A N 1
ATOM 574 C CA . MET A 1 73 ? -12.800 3.118 -3.788 1.00 76.19 73 MET A CA 1
ATOM 575 C C . MET A 1 73 ? -12.628 4.632 -3.561 1.00 76.19 73 MET A C 1
ATOM 577 O O . MET A 1 73 ? -11.921 5.351 -4.273 1.00 76.19 73 MET A O 1
ATOM 581 N N . SER A 1 74 ? -13.319 5.150 -2.552 1.00 71.00 74 SER A N 1
ATOM 582 C CA . SER A 1 74 ? -13.254 6.532 -2.086 1.00 71.00 74 SER A CA 1
ATOM 583 C C . SER A 1 74 ? -12.328 6.621 -0.877 1.00 71.00 74 SER A C 1
ATOM 585 O O . SER A 1 74 ? -12.361 5.755 -0.016 1.00 71.00 74 SER A O 1
ATOM 587 N N . MET A 1 75 ? -11.561 7.707 -0.739 1.00 70.50 75 MET A N 1
ATOM 588 C CA . MET A 1 75 ? -10.735 7.975 0.460 1.00 70.50 75 MET A CA 1
ATOM 589 C C . MET A 1 75 ? -11.559 8.294 1.723 1.00 70.50 75 MET A C 1
ATOM 591 O O . MET A 1 75 ? -11.011 8.723 2.734 1.00 70.50 75 MET A O 1
ATOM 595 N N . ARG A 1 76 ? -12.886 8.147 1.669 1.00 71.88 76 ARG A N 1
ATOM 596 C CA . ARG A 1 76 ? -13.758 8.320 2.829 1.00 71.88 76 ARG A CA 1
ATOM 597 C C . ARG A 1 76 ? -13.895 6.979 3.538 1.00 71.88 76 ARG A C 1
ATOM 599 O O . ARG A 1 76 ? -14.275 5.992 2.914 1.00 71.88 76 ARG A O 1
ATOM 606 N N . VAL A 1 77 ? -13.588 6.977 4.829 1.00 76.69 77 VAL A N 1
ATOM 607 C CA . VAL A 1 77 ? -13.811 5.846 5.736 1.00 76.69 77 VAL A CA 1
ATOM 608 C C . VAL A 1 77 ? -15.202 5.993 6.359 1.00 76.69 77 VAL A C 1
ATOM 610 O O . VAL A 1 77 ? -15.695 7.114 6.522 1.00 76.69 77 VAL A O 1
ATOM 613 N N . GLU A 1 78 ? -15.846 4.875 6.687 1.00 77.56 78 GLU A N 1
ATOM 614 C CA . GLU A 1 78 ? -17.082 4.876 7.475 1.00 77.56 78 GLU A CA 1
ATOM 615 C C . GLU A 1 78 ? -16.843 5.492 8.864 1.00 77.56 78 GLU A C 1
ATOM 617 O O . GLU A 1 78 ? -15.794 5.292 9.479 1.00 77.56 78 GLU A O 1
ATOM 622 N N . ARG A 1 79 ? -17.817 6.253 9.375 1.00 77.81 79 ARG A N 1
ATOM 623 C CA . ARG A 1 79 ? -17.760 6.749 10.754 1.00 77.81 79 ARG A CA 1
ATOM 624 C C . ARG A 1 79 ? -18.045 5.601 11.712 1.00 77.81 79 ARG A C 1
ATOM 626 O O . ARG A 1 79 ? -19.092 4.971 11.605 1.00 77.81 79 ARG A O 1
ATOM 633 N N . SER A 1 80 ? -17.144 5.377 12.665 1.00 80.94 80 SER A N 1
ATOM 634 C CA . SER A 1 80 ? -17.324 4.293 13.623 1.00 80.94 80 SER A CA 1
ATOM 635 C C . SER A 1 80 ? -18.513 4.529 14.559 1.00 80.94 80 SER A C 1
ATOM 637 O O . SER A 1 80 ? -18.714 5.640 15.050 1.00 80.94 80 SER A O 1
ATOM 639 N N . THR A 1 81 ? -19.283 3.477 14.833 1.00 87.00 81 THR A N 1
ATOM 640 C CA . THR A 1 81 ? -20.377 3.484 15.820 1.00 87.00 81 THR A CA 1
ATOM 641 C C . THR A 1 81 ? -19.893 3.035 17.205 1.00 87.00 81 THR A C 1
ATOM 643 O O . THR A 1 81 ? -18.836 2.416 17.337 1.00 87.00 81 THR A O 1
ATOM 646 N N . LEU A 1 82 ? -20.670 3.312 18.264 1.00 82.62 82 LEU A N 1
ATOM 647 C CA . LEU A 1 82 ? -20.323 2.909 19.640 1.00 82.62 82 LEU A CA 1
ATOM 648 C C . LEU A 1 82 ? -20.126 1.389 19.786 1.00 82.62 82 LEU A C 1
ATOM 650 O O . LEU A 1 82 ? -19.247 0.954 20.528 1.00 82.62 82 LEU A O 1
ATOM 654 N N . ASP A 1 83 ? -20.909 0.586 19.062 1.00 83.19 83 ASP A N 1
ATOM 655 C CA . ASP A 1 83 ? -20.790 -0.878 19.055 1.00 83.19 83 ASP A CA 1
ATOM 656 C C . ASP A 1 83 ? -19.469 -1.348 18.420 1.00 83.19 83 ASP A C 1
ATOM 658 O O . ASP A 1 83 ? -18.758 -2.179 18.989 1.00 83.19 83 ASP A O 1
ATOM 662 N N . GLN A 1 84 ? -19.076 -0.746 17.290 1.00 81.06 84 GLN A N 1
ATOM 663 C CA . GLN A 1 84 ? -17.795 -1.031 16.630 1.00 81.06 84 GLN A CA 1
ATOM 664 C C . GLN A 1 84 ? -16.599 -0.685 17.531 1.00 81.06 84 GLN A C 1
ATOM 666 O O . GLN A 1 84 ? -15.600 -1.406 17.537 1.00 81.06 84 GLN A O 1
ATOM 671 N N . VAL A 1 85 ? -16.702 0.391 18.317 1.00 84.00 85 VAL A N 1
ATOM 672 C CA . VAL A 1 85 ? -15.651 0.800 19.258 1.00 84.00 85 VAL A CA 1
ATOM 673 C C . VAL A 1 85 ? -15.535 -0.190 20.420 1.00 84.00 85 VAL A C 1
ATOM 675 O O . VAL A 1 85 ? -14.427 -0.639 20.710 1.00 84.00 85 VAL A O 1
ATOM 678 N N . LYS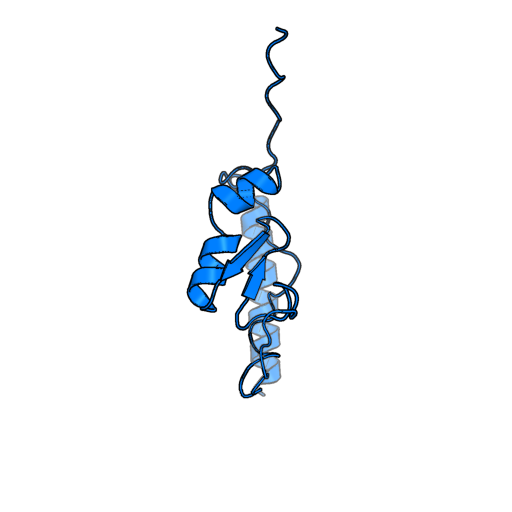 A 1 86 ? -16.652 -0.606 21.035 1.00 85.38 86 LYS A N 1
ATOM 679 C CA . LYS A 1 86 ? -16.648 -1.615 22.114 1.00 85.38 86 LYS A CA 1
ATOM 680 C C . LYS A 1 86 ? -16.009 -2.931 21.662 1.00 85.38 86 LYS A C 1
ATOM 682 O O . LYS A 1 86 ? -15.061 -3.393 22.294 1.00 85.38 86 LYS A O 1
ATOM 687 N N . LYS A 1 87 ? -16.416 -3.444 20.496 1.00 85.50 87 LYS A N 1
ATOM 688 C CA . LYS A 1 87 ? -15.832 -4.659 19.902 1.00 85.50 87 LYS A CA 1
ATOM 689 C C . LYS A 1 87 ? -14.331 -4.519 19.635 1.00 85.50 87 LYS A C 1
ATOM 691 O O . LYS A 1 87 ? -13.573 -5.463 19.852 1.00 85.50 87 LYS A O 1
ATOM 696 N N . ARG A 1 88 ? -13.867 -3.344 19.187 1.00 83.62 88 ARG A N 1
ATOM 697 C CA . ARG A 1 88 ? -12.431 -3.075 18.991 1.00 83.62 88 ARG A CA 1
ATOM 698 C C . ARG A 1 88 ? -11.657 -3.090 20.307 1.00 83.62 88 ARG A C 1
ATOM 700 O O . ARG A 1 88 ? -10.568 -3.658 20.329 1.00 83.62 88 ARG A O 1
ATOM 707 N N . PHE A 1 89 ? -12.206 -2.523 21.382 1.00 84.94 89 PHE A N 1
ATOM 708 C CA . PHE A 1 89 ? -11.586 -2.574 22.710 1.00 84.94 89 PHE A CA 1
ATOM 709 C C . PHE A 1 89 ? -11.474 -4.005 23.244 1.00 84.94 89 PHE A C 1
ATOM 711 O O . PHE A 1 89 ? -10.414 -4.374 23.744 1.00 84.94 89 PHE A O 1
ATOM 718 N N . GLU A 1 90 ? -12.507 -4.833 23.079 1.00 87.25 90 GLU A N 1
ATOM 719 C CA . GLU A 1 90 ? -12.478 -6.240 23.501 1.00 87.25 90 GLU A CA 1
ATOM 720 C C . GLU A 1 90 ? -11.430 -7.057 22.736 1.00 87.25 90 GLU A C 1
ATOM 722 O O . GLU A 1 90 ? -10.640 -7.780 23.344 1.00 87.25 90 GLU A O 1
ATOM 727 N N . VAL A 1 91 ? -11.374 -6.910 21.407 1.00 85.88 91 VAL A N 1
ATOM 728 C CA . VAL A 1 91 ? -10.358 -7.578 20.575 1.00 85.88 91 VAL A CA 1
ATOM 729 C C . VAL A 1 91 ? -8.954 -7.108 20.946 1.00 85.88 91 VAL A C 1
ATOM 731 O O . VAL A 1 91 ? -8.029 -7.916 20.991 1.00 85.88 91 VAL A O 1
ATOM 734 N N . ASN A 1 92 ? -8.776 -5.814 21.218 1.00 85.56 92 ASN A N 1
ATOM 735 C CA . ASN A 1 92 ? -7.472 -5.284 21.595 1.00 85.56 92 ASN A CA 1
ATOM 736 C C . ASN A 1 92 ? -7.034 -5.784 22.976 1.00 85.56 92 ASN A C 1
ATOM 738 O O . ASN A 1 92 ? -5.871 -6.133 23.142 1.00 85.56 92 ASN A O 1
ATOM 742 N N . LYS A 1 93 ? -7.958 -5.880 23.941 1.00 87.56 93 LYS A N 1
ATOM 743 C CA . LYS A 1 93 ? -7.677 -6.442 25.267 1.00 87.56 93 LYS A CA 1
ATOM 744 C C . LYS A 1 93 ? -7.200 -7.894 25.161 1.00 87.56 93 LYS A C 1
ATOM 746 O O . LYS A 1 93 ? -6.113 -8.193 25.640 1.00 87.56 93 LYS A O 1
ATOM 751 N N . LYS A 1 94 ? -7.932 -8.740 24.423 1.00 85.88 94 LYS A N 1
ATOM 752 C CA . LYS A 1 94 ? -7.543 -10.141 24.181 1.00 85.88 94 LYS A CA 1
ATOM 753 C C . LYS A 1 94 ? -6.156 -10.256 23.546 1.00 85.88 94 LYS A C 1
ATOM 755 O O . LYS A 1 94 ? -5.318 -10.984 24.059 1.00 85.88 94 LYS A O 1
ATOM 760 N N . LYS A 1 95 ? -5.871 -9.454 22.513 1.00 82.81 95 LYS A N 1
ATOM 761 C CA . LYS A 1 95 ? -4.546 -9.434 21.868 1.00 82.81 95 LYS A CA 1
ATOM 762 C C . LYS A 1 95 ? -3.414 -9.018 22.807 1.00 82.81 95 LYS A C 1
ATOM 764 O O . LYS A 1 95 ? -2.299 -9.501 22.649 1.00 82.81 95 LYS A O 1
ATOM 769 N N . MET A 1 96 ? -3.665 -8.093 23.734 1.00 78.62 96 MET A N 1
ATOM 770 C CA . MET A 1 96 ? -2.664 -7.672 24.720 1.00 78.62 96 MET A CA 1
ATOM 771 C C . MET A 1 96 ? -2.409 -8.778 25.749 1.00 78.62 96 MET A C 1
ATOM 773 O O . MET A 1 96 ? -1.258 -9.019 26.090 1.00 78.62 96 MET A O 1
ATOM 777 N N . GLU A 1 97 ? -3.455 -9.488 26.179 1.00 81.94 97 GLU A N 1
ATOM 778 C CA . GLU A 1 97 ? -3.339 -10.646 27.076 1.00 81.94 97 GLU A CA 1
ATOM 779 C C . GLU A 1 97 ? -2.612 -11.824 26.404 1.00 81.94 97 GLU A C 1
ATOM 781 O O . GLU A 1 97 ? -1.762 -12.454 27.024 1.00 81.94 97 GLU A O 1
ATOM 786 N N . GLU A 1 98 ? -2.889 -12.102 25.126 1.00 77.25 98 GLU A N 1
ATOM 787 C CA . GLU A 1 98 ? -2.173 -13.119 24.339 1.00 77.25 98 GLU A CA 1
ATOM 788 C C . GLU A 1 98 ? -0.694 -12.760 24.164 1.00 77.25 98 GLU A C 1
ATOM 790 O O . GLU A 1 98 ? 0.169 -13.602 24.385 1.00 77.25 98 GLU A O 1
ATOM 795 N N . LYS A 1 99 ? -0.385 -11.495 23.847 1.00 73.44 99 LYS A N 1
ATOM 796 C CA . LYS A 1 99 ? 1.004 -11.023 23.791 1.00 73.44 99 LYS A CA 1
ATOM 797 C C . LYS A 1 99 ? 1.706 -11.110 25.139 1.00 73.44 99 LYS A C 1
ATOM 799 O O . LYS A 1 99 ? 2.891 -11.386 25.162 1.00 73.44 99 LYS A O 1
ATOM 804 N N . GLN A 1 100 ? 1.012 -10.863 26.246 1.00 72.12 100 GLN A N 1
ATOM 805 C CA . GLN A 1 100 ? 1.620 -10.958 27.572 1.00 72.12 100 GLN A CA 1
ATOM 806 C C . GLN A 1 100 ? 1.965 -12.406 27.945 1.00 72.12 100 GLN A C 1
ATOM 808 O O . GLN A 1 100 ? 2.971 -12.625 28.603 1.00 72.12 100 GLN A O 1
ATOM 813 N N . LYS A 1 101 ? 1.168 -13.381 27.492 1.00 69.69 101 LYS A N 1
ATOM 814 C CA . LYS A 1 101 ? 1.426 -14.814 27.704 1.00 69.69 101 LYS A CA 1
ATOM 815 C C . LYS A 1 101 ? 2.537 -15.392 26.828 1.00 69.69 101 LYS A C 1
ATOM 817 O O . LYS A 1 101 ? 3.089 -16.413 27.190 1.00 69.69 101 LYS A O 1
ATOM 822 N N . ASP A 1 102 ? 2.830 -14.780 25.683 1.00 62.97 102 ASP A N 1
ATOM 823 C CA . ASP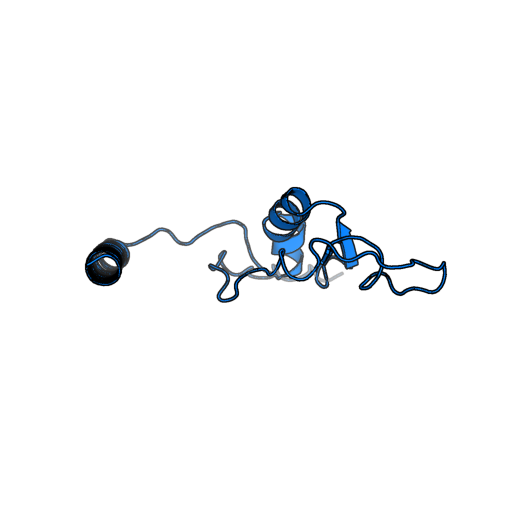 A 1 102 ? 3.915 -15.212 24.782 1.00 62.97 102 ASP A CA 1
ATOM 824 C C . ASP A 1 102 ? 5.313 -14.809 25.301 1.00 62.97 102 ASP A C 1
ATOM 826 O O . ASP A 1 102 ? 6.326 -15.294 24.811 1.00 62.97 102 ASP A O 1
ATOM 830 N N . TYR A 1 103 ? 5.366 -13.910 26.293 1.00 59.44 103 TYR A N 1
ATOM 831 C CA . TYR A 1 103 ? 6.599 -13.419 26.919 1.00 59.44 103 TYR A CA 1
ATOM 832 C C . TYR A 1 103 ? 6.927 -14.072 28.277 1.00 59.44 103 TYR A C 1
ATOM 834 O O . TYR A 1 103 ? 8.004 -13.787 28.804 1.00 59.44 103 TYR A O 1
ATOM 842 N N . ASP A 1 104 ? 6.029 -14.892 28.837 1.00 50.84 104 ASP A N 1
ATOM 843 C CA . ASP A 1 104 ? 6.215 -15.654 30.090 1.00 50.84 104 ASP A CA 1
ATOM 844 C C . ASP A 1 104 ? 6.543 -17.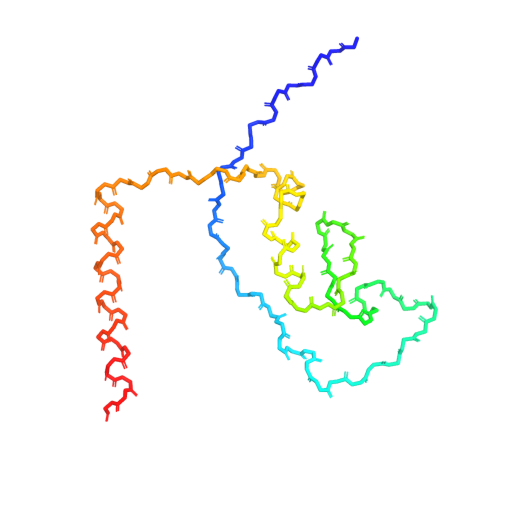122 29.767 1.00 50.84 104 ASP A C 1
ATOM 846 O O . ASP A 1 104 ? 7.461 -17.684 30.407 1.00 50.84 104 ASP A O 1
#

Organism: NCBI:txid2585822

Foldseek 3Di:
DDPDDPLPFAEDDDDPDDDDPPPCPPDDDDDDPPDDLPPPAAHADPLVRDGDNDPVVVVCVCLDPVVSVSVSHDPHHDDDDPVNVVVVVVVVVVVVVVVVVVVD

Sequence (104 aa):
GKPAQPVKRELLRHRDYKVDLESKLGKTIVITKTTPQSEMGGYYCNVCDCVVKDSINFLDHINGKKHQRNLGMSMRVERSTLDQVKKRFEVNKKKMEEKQKDYD

InterPro domains:
  IPR003604 Matrin/U1-C-like, C2H2-type zinc finger [SM00451] (40-74)
  IPR022755 Zinc finger, double-stranded RNA binding [PF12171] (43-68)
  IPR036236 Zinc finger C2H2 superfamily [SSF57667] (37-84)
  IPR040107 U4/U6.U5 small nuclear ribonucleoprotein component Snu23 [PTHR45986] (2-102)